Protein 3CMY (pdb70)

Structure (mmCIF, N/CA/C/O backbone):
data_3CMY
#
_entry.id   3CMY
#
_cell.length_a   43.325
_cell.length_b   62.243
_cell.length_c   92.556
_cell.angle_alpha   90.00
_cell.angle_beta   90.00
_cell.angle_gamma   90.00
#
_symmetry.space_group_name_H-M   'C 2 2 21'
#
loop_
_entity.id
_entity.type
_entity.pdbx_description
1 polymer 'Paired box protein Pax-3'
2 polymer "5'-D(*DAP*DCP*DAP*DTP*DAP*DAP*DP*DCP*DGP*DAP*DTP*DTP*DAP*DC)-3'"
3 polymer "5'-D(*DTP*DGP*DTP*DAP*DAP*DTP*DCP*DGP*DAP*DTP*DTP*DAP*DTP*DG)-3'"
4 non-polymer 1,2-ETHANEDIOL
5 water water
#
loop_
_atom_site.group_PDB
_atom_site.id
_atom_site.type_symbol
_atom_site.label_atom_id
_atom_site.label_alt_id
_atom_site.label_comp_id
_atom_site.label_asym_id
_atom_site.label_entity_id
_atom_site.label_seq_id
_atom_site.pdbx_PDB_ins_code
_atom_site.Cartn_x
_atom_site.Cartn_y
_atom_site.Cartn_z
_atom_site.occupancy
_atom_site.B_iso_or_equiv
_atom_site.auth_seq_id
_atom_site.auth_comp_id
_atom_site.auth_asym_id
_atom_site.auth_atom_id
_atom_site.pdbx_PDB_model_num
ATOM 1 N N A GLY A 1 1 ? 3.171 -15.716 7.815 0.50 67.49 0 GLY A N 1
ATOM 2 C CA A GLY A 1 1 ? 2.170 -14.611 7.874 0.50 66.19 0 GLY A CA 1
ATOM 3 C C A GLY A 1 1 ? 2.767 -13.486 8.681 0.50 65.55 0 GLY A C 1
ATOM 4 O O A GLY A 1 1 ? 2.126 -12.479 8.980 0.50 64.75 0 GLY A O 1
ATOM 5 N N A GLN A 1 2 ? 4.025 -13.684 9.033 0.50 64.02 1 GLN A N 1
ATOM 6 C CA A GLN A 1 2 ? 4.788 -12.652 9.746 0.50 62.58 1 GLN A CA 1
ATOM 7 C C A GLN A 1 2 ? 4.840 -11.344 8.952 0.50 61.11 1 GLN A C 1
ATOM 8 O O A GLN A 1 2 ? 5.098 -11.328 7.755 0.50 61.32 1 GLN A O 1
ATOM 14 N N A ARG A 1 3 ? 4.598 -10.248 9.650 0.50 59.48 2 ARG A N 1
ATOM 15 C CA A ARG A 1 3 ? 4.682 -8.910 9.054 0.50 58.97 2 ARG A CA 1
ATOM 16 C C A ARG A 1 3 ? 5.931 -8.199 9.553 0.50 57.62 2 ARG A C 1
ATOM 17 O O A ARG A 1 3 ? 6.549 -8.611 10.535 0.50 54.26 2 ARG A O 1
ATOM 25 N N A ARG A 1 4 ? 6.334 -7.168 8.827 0.50 56.13 3 ARG A N 1
ATOM 26 C CA A ARG A 1 4 ? 7.461 -6.336 9.258 0.50 56.19 3 ARG A CA 1
ATOM 27 C C A ARG A 1 4 ? 7.198 -5.781 10.661 0.50 57.17 3 ARG A C 1
ATOM 28 O O A ARG A 1 4 ? 6.092 -5.338 10.980 0.50 54.02 3 ARG A O 1
ATOM 36 N N A SER A 1 5 ? 8.235 -5.820 11.489 0.50 56.59 4 SER A N 1
ATOM 37 C CA A SER A 1 5 ? 8.157 -5.259 12.850 0.50 58.58 4 SER A CA 1
ATOM 38 C C A SER A 1 5 ? 7.922 -3.768 12.802 0.50 57.06 4 SER A C 1
ATOM 39 O O A SER A 1 5 ? 8.455 -3.088 11.948 0.50 57.67 4 SER A O 1
ATOM 42 N N A ARG A 1 6 ? 7.117 -3.276 13.729 0.50 56.41 5 ARG A N 1
ATOM 43 C CA A ARG A 1 6 ? 6.823 -1.828 13.789 0.50 56.73 5 ARG A CA 1
ATOM 44 C C A ARG A 1 6 ? 8.126 -1.060 13.873 0.50 56.59 5 ARG A C 1
ATOM 45 O O A ARG A 1 6 ? 8.952 -1.340 14.728 0.50 54.34 5 ARG A O 1
ATOM 53 N N A THR A 1 7 ? 8.286 -0.103 12.959 0.50 56.20 6 THR A N 1
ATOM 54 C CA A THR A 1 7 ? 9.433 0.803 12.945 0.50 57.00 6 THR A CA 1
ATOM 55 C C A THR A 1 7 ? 9.270 1.842 14.030 0.50 57.84 6 THR A C 1
ATOM 56 O O A THR A 1 7 ? 8.176 2.339 14.290 0.50 56.84 6 THR A O 1
ATOM 60 N N A THR A 1 8 ? 10.386 2.128 14.679 0.50 57.65 7 THR A N 1
ATOM 61 C CA A THR A 1 8 ? 10.495 3.229 15.633 0.50 58.80 7 THR A CA 1
ATOM 62 C C A THR A 1 8 ? 11.298 4.365 15.037 0.50 58.66 7 THR A C 1
ATOM 63 O O A THR A 1 8 ? 12.429 4.179 14.596 0.50 58.24 7 THR A O 1
ATOM 67 N N A PHE A 1 9 ? 10.711 5.548 15.064 0.50 57.87 8 PHE A N 1
ATOM 68 C CA A PHE A 1 9 ? 11.369 6.758 14.544 0.50 58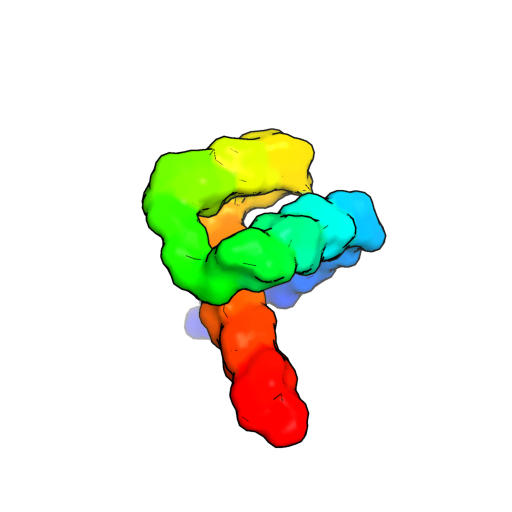.41 8 PHE A CA 1
ATOM 69 C C A PHE A 1 9 ? 12.060 7.547 15.628 0.50 58.36 8 PHE A C 1
ATOM 70 O O A PHE A 1 9 ? 11.535 7.728 16.725 0.50 58.62 8 PHE A O 1
ATOM 78 N N A THR A 1 10 ? 13.255 8.006 15.282 0.50 58.33 9 THR A N 1
ATOM 79 C CA A THR A 1 10 ? 14.046 8.903 16.134 0.50 57.70 9 THR A CA 1
ATOM 80 C C A THR A 1 10 ? 13.408 10.271 16.113 0.50 57.40 9 THR A C 1
ATOM 81 O O A THR A 1 10 ? 12.680 10.616 15.191 0.50 57.35 9 THR A O 1
ATOM 85 N N A ALA A 1 11 ? 13.679 11.042 17.152 0.50 57.43 10 ALA A N 1
ATOM 86 C CA A ALA A 1 11 ? 13.018 12.327 17.309 0.50 57.56 10 ALA A CA 1
ATOM 87 C C A ALA A 1 11 ? 13.369 13.110 16.080 0.50 57.70 10 ALA A C 1
ATOM 88 O O A ALA A 1 11 ? 12.550 13.840 15.527 0.50 57.95 10 ALA A O 1
ATOM 90 N N A GLU A 1 12 ? 14.585 12.850 15.622 0.50 57.18 11 GLU A N 1
ATOM 91 C CA A GLU A 1 12 ? 15.200 13.606 14.523 0.50 57.75 11 GLU A CA 1
ATOM 92 C C A GLU A 1 12 ? 14.522 13.302 13.194 0.50 57.98 11 GLU A C 1
ATOM 93 O O A GLU A 1 12 ? 14.365 14.168 12.328 0.50 58.62 11 GLU A O 1
ATOM 99 N N A GLN A 1 13 ? 14.099 12.057 13.051 0.50 57.46 12 GLN A N 1
ATOM 100 C CA A GLN A 1 13 ? 13.479 11.610 11.801 0.50 56.87 12 GLN A CA 1
ATOM 101 C C A GLN A 1 13 ? 12.082 12.192 11.758 0.50 56.35 12 GLN A C 1
ATOM 102 O O A GLN A 1 13 ? 11.614 12.679 10.729 0.50 55.88 12 GLN A O 1
ATOM 108 N N A LEU A 1 14 ? 11.447 12.177 12.916 0.50 55.99 13 LEU A N 1
ATOM 109 C CA A LEU A 1 14 ? 10.088 12.694 13.043 0.50 56.86 13 LEU A CA 1
ATOM 110 C C A LEU A 1 14 ? 10.074 14.162 12.668 0.50 55.91 13 LEU A C 1
ATOM 111 O O A LEU A 1 14 ? 9.131 14.676 12.077 0.50 55.52 13 LEU A O 1
ATOM 116 N N A GLU A 1 15 ? 11.158 14.825 12.997 0.50 57.82 14 GLU A N 1
ATOM 117 C CA A GLU A 1 15 ? 11.274 16.267 12.742 0.50 58.11 14 GLU A CA 1
ATOM 118 C C A GLU A 1 15 ? 11.190 16.511 11.254 0.50 57.90 14 GLU A C 1
ATOM 119 O O A GLU A 1 15 ? 10.336 17.267 10.766 0.50 57.01 14 GLU A O 1
ATOM 125 N N A GLU A 1 16 ? 12.085 15.833 10.548 0.50 56.67 15 GLU A N 1
ATOM 126 C CA A GLU A 1 16 ? 12.147 15.918 9.082 0.50 57.15 15 GLU A CA 1
ATOM 127 C C A GLU A 1 16 ? 10.805 15.575 8.447 0.50 56.39 15 GLU A C 1
ATOM 128 O O A GLU A 1 16 ? 10.396 16.199 7.474 0.50 55.44 15 GLU A O 1
ATOM 134 N N A LEU A 1 17 ? 10.137 14.570 9.007 0.50 55.67 16 LEU A N 1
ATOM 135 C CA A LEU A 1 17 ? 8.907 14.043 8.416 0.50 54.88 16 LEU A CA 1
ATOM 136 C C A LEU A 1 17 ? 7.788 15.064 8.605 0.50 54.83 16 LEU A C 1
ATOM 137 O O A LEU A 1 17 ? 7.037 15.385 7.685 0.50 54.55 16 LEU A O 1
ATOM 142 N N A GLU A 1 18 ? 7.716 15.597 9.813 0.50 55.80 17 GLU A N 1
ATOM 143 C CA A GLU A 1 18 ? 6.634 16.510 10.193 0.50 56.65 17 GLU A CA 1
ATOM 144 C C A GLU A 1 18 ? 6.866 17.801 9.417 0.50 57.96 17 GLU A C 1
ATOM 145 O O A GLU A 1 18 ? 5.926 18.509 9.030 0.50 59.40 17 GLU A O 1
ATOM 151 N N A ARG A 1 19 ? 8.140 18.060 9.151 0.50 57.32 18 ARG A N 1
ATOM 152 C CA A ARG A 1 19 ? 8.540 19.265 8.424 0.35 57.41 18 ARG A CA 1
ATOM 153 C CA B ARG A 1 19 ? 8.541 19.265 8.412 0.15 57.03 18 ARG A CA 1
ATOM 154 C C A ARG A 1 19 ? 8.010 19.170 6.996 0.50 57.61 18 ARG A C 1
ATOM 155 O O A ARG A 1 19 ? 7.476 20.135 6.441 0.50 57.08 18 ARG A O 1
ATOM 170 N N A ALA A 1 20 ? 8.149 17.989 6.429 0.50 56.33 19 ALA A N 1
ATOM 171 C CA A ALA A 1 20 ? 7.722 17.751 5.051 0.50 56.13 19 ALA A CA 1
ATOM 172 C C A ALA A 1 20 ? 6.202 17.826 4.943 0.50 54.82 19 ALA A C 1
ATOM 173 O O A ALA A 1 20 ? 5.661 18.320 3.956 0.50 54.14 19 ALA A O 1
ATOM 175 N N A PHE A 1 21 ? 5.533 17.345 5.982 0.50 54.19 20 PHE A N 1
ATOM 176 C CA A PHE A 1 21 ? 4.063 17.169 5.956 0.50 54.36 20 PHE A CA 1
ATOM 177 C C A PHE A 1 21 ? 3.441 18.545 6.007 0.50 54.81 20 PHE A C 1
ATOM 178 O O A PHE A 1 21 ? 2.355 18.810 5.480 0.50 55.86 20 PHE A O 1
ATOM 186 N N A GLU A 1 22 ? 4.175 19.432 6.647 0.50 55.30 21 GLU A N 1
ATOM 187 C CA A GLU A 1 22 ? 3.706 20.797 6.873 0.25 55.96 21 GLU A CA 1
ATOM 188 C CA B GLU A 1 22 ? 3.684 20.783 6.871 0.25 55.94 21 GLU A CA 1
ATOM 189 C C A GLU A 1 22 ? 3.655 21.488 5.519 0.50 56.08 21 GLU A C 1
ATOM 190 O O A GLU A 1 22 ? 2.830 22.381 5.272 0.50 56.57 21 GLU A O 1
ATOM 201 N N A ARG A 1 23 ? 4.542 21.048 4.641 0.50 54.87 22 ARG A N 1
ATOM 202 C CA A ARG A 1 23 ? 4.655 21.633 3.303 0.50 55.53 22 ARG A CA 1
ATOM 203 C C A ARG A 1 23 ? 3.640 21.014 2.365 0.50 55.81 22 ARG A C 1
ATOM 204 O O A ARG A 1 23 ? 3.004 21.697 1.566 0.50 53.87 22 ARG A O 1
ATOM 212 N N A THR A 1 24 ? 3.503 19.701 2.480 0.50 56.63 23 THR A N 1
ATOM 213 C CA A THR A 1 24 ? 2.551 18.964 1.649 0.50 58.36 23 THR A CA 1
ATOM 214 C C A THR A 1 24 ? 2.194 17.610 2.224 0.50 57.00 23 THR A C 1
ATOM 215 O O A THR A 1 24 ? 3.048 16.913 2.780 0.50 56.47 23 THR A O 1
ATOM 219 N N A HIS A 1 25 ? 0.918 17.259 2.079 0.50 56.52 24 HIS A N 1
ATOM 220 C CA A HIS A 1 25 ? 0.352 16.015 2.678 0.50 55.62 24 HIS A CA 1
ATOM 221 C C A HIS A 1 25 ? 0.573 14.826 1.758 0.50 55.76 24 HIS A C 1
ATOM 222 O O A HIS A 1 25 ? 0.520 13.674 2.156 0.50 55.92 24 HIS A O 1
ATOM 229 N N A TYR A 1 26 ? 0.872 15.165 0.519 0.50 57.55 25 TYR A N 1
ATOM 230 C CA A TYR A 1 26 ? 1.065 14.215 -0.597 0.50 54.99 25 TYR A CA 1
ATOM 231 C C A TYR A 1 26 ? 2.341 14.521 -1.391 0.50 56.04 25 TYR A C 1
ATOM 232 O O A TYR A 1 26 ? 2.286 14.952 -2.544 0.50 57.90 25 TYR A O 1
ATOM 241 N N A PRO A 1 27 ? 3.499 14.285 -0.780 0.50 54.95 26 PRO A N 1
ATOM 242 C CA A PRO A 1 27 ? 4.783 14.509 -1.450 0.50 54.87 26 PRO A CA 1
ATOM 243 C C A PRO A 1 27 ? 4.973 13.564 -2.626 0.50 56.99 26 PRO A C 1
ATOM 244 O O A PRO A 1 27 ? 4.609 12.384 -2.553 0.50 56.45 26 PRO A O 1
ATOM 248 N N A ASP A 1 28 ? 5.525 14.106 -3.703 0.50 57.29 27 ASP A N 1
ATOM 249 C CA A ASP A 1 28 ? 5.814 13.306 -4.907 0.50 57.48 27 ASP A CA 1
ATOM 250 C C A ASP A 1 28 ? 7.000 12.396 -4.669 0.50 55.87 27 ASP A C 1
ATOM 251 O O A ASP A 1 28 ? 7.620 12.424 -3.629 0.50 55.79 27 ASP A O 1
ATOM 256 N N A ILE A 1 29 ? 7.271 11.566 -5.657 0.50 54.92 28 ILE A N 1
ATOM 257 C CA A ILE A 1 29 ? 8.315 10.541 -5.536 0.50 53.57 28 ILE A CA 1
ATOM 258 C C A ILE A 1 29 ? 9.659 11.204 -5.275 0.50 53.34 28 ILE A C 1
ATOM 259 O O A ILE A 1 29 ? 10.506 10.686 -4.548 0.50 55.16 28 ILE A O 1
ATOM 264 N N A TYR A 1 30 ? 9.837 12.365 -5.882 0.50 51.59 29 TYR A N 1
ATOM 265 C CA A TYR A 1 30 ? 11.120 13.069 -5.785 0.50 51.55 29 TYR A CA 1
ATOM 266 C C A TYR A 1 30 ? 11.351 13.486 -4.346 0.50 49.24 29 TYR A C 1
ATOM 267 O O A TYR A 1 30 ? 12.424 13.310 -3.768 0.50 48.04 29 TYR A O 1
ATOM 276 N N A THR A 1 31 ? 10.290 14.008 -3.770 0.50 48.29 30 THR A N 1
ATOM 277 C CA A THR A 1 31 ? 10.347 14.559 -2.419 0.50 49.22 30 THR A CA 1
ATOM 278 C C A THR A 1 31 ? 10.535 13.425 -1.416 0.50 49.13 30 THR A C 1
ATOM 279 O O A THR A 1 31 ? 11.342 13.511 -0.477 0.50 46.96 30 THR A O 1
ATOM 283 N N A ARG A 1 32 ? 9.807 12.339 -1.652 0.50 48.27 31 ARG A N 1
ATOM 284 C CA A ARG A 1 32 ? 9.845 11.200 -0.724 0.50 48.99 31 ARG A CA 1
ATOM 285 C C A ARG A 1 32 ? 11.234 10.572 -0.729 0.50 48.38 31 ARG A C 1
ATOM 286 O O A ARG A 1 32 ? 11.736 10.180 0.306 0.50 48.39 31 ARG A O 1
ATOM 294 N N A GLU A 1 33 ? 11.849 10.514 -1.905 0.50 49.31 32 GLU A N 1
ATOM 295 C CA A GLU A 1 33 ? 13.199 9.908 -2.042 0.50 50.95 32 GLU A CA 1
ATOM 296 C C A GLU A 1 33 ? 14.246 10.763 -1.312 0.50 50.70 32 GLU A C 1
ATOM 297 O O A GLU A 1 33 ? 15.134 10.245 -0.607 0.50 50.14 32 GLU A O 1
ATOM 303 N N A GLU A 1 34 ? 14.152 12.076 -1.496 0.50 49.47 33 GLU A N 1
ATOM 304 C CA A GLU A 1 34 ? 15.180 12.973 -0.920 0.50 50.06 33 GLU A CA 1
ATOM 305 C C A GLU A 1 34 ? 15.038 12.997 0.591 0.50 50.14 33 GLU A C 1
ATOM 306 O O A GLU A 1 34 ? 16.007 13.106 1.340 0.50 50.64 33 GLU A O 1
ATOM 312 N N A LEU A 1 35 ? 13.809 12.799 1.019 0.50 50.63 34 LEU A N 1
ATOM 313 C CA A LEU A 1 35 ? 13.481 12.832 2.440 0.50 51.17 34 LEU A CA 1
ATOM 314 C C A LEU A 1 35 ? 13.950 11.537 3.082 0.50 51.19 34 LEU A C 1
ATOM 315 O O A LEU A 1 35 ? 14.422 11.504 4.215 0.50 51.40 34 LEU A O 1
ATOM 320 N N A ALA A 1 36 ? 13.808 10.463 2.327 0.50 51.63 35 ALA A N 1
ATOM 321 C CA A ALA A 1 36 ? 14.237 9.152 2.797 0.50 52.53 35 ALA A CA 1
ATOM 322 C C A ALA A 1 36 ? 15.743 9.224 3.053 0.50 52.83 35 ALA A C 1
ATOM 323 O O A ALA A 1 36 ? 16.282 8.736 4.064 0.50 51.80 35 ALA A O 1
ATOM 325 N N A GLN A 1 37 ? 16.407 9.919 2.148 0.50 53.49 36 GLN A N 1
ATOM 326 C CA A GLN A 1 37 ? 17.877 9.948 2.145 0.50 53.65 36 GLN A CA 1
ATOM 327 C C A GLN A 1 37 ? 18.365 10.713 3.358 0.50 53.19 36 GLN A C 1
ATOM 328 O O A GLN A 1 37 ? 19.226 10.267 4.125 0.50 52.21 36 GLN A O 1
ATOM 334 N N A ARG A 1 38 ? 17.792 11.894 3.481 0.50 52.65 37 ARG A N 1
ATOM 335 C CA A ARG A 1 38 ? 18.073 12.809 4.598 0.50 53.30 37 ARG A CA 1
ATOM 336 C C A ARG A 1 38 ? 17.841 12.154 5.953 0.50 52.73 37 ARG A C 1
ATOM 337 O O A ARG A 1 38 ? 18.550 12.420 6.911 0.50 51.76 37 ARG A O 1
ATOM 345 N N A ALA A 1 39 ? 16.828 11.301 6.008 0.50 51.62 38 ALA A N 1
ATOM 346 C CA A ALA A 1 39 ? 16.300 10.784 7.270 0.50 51.30 38 ALA A CA 1
ATOM 347 C C A ALA A 1 39 ? 16.874 9.412 7.565 0.50 51.77 38 ALA A C 1
ATOM 348 O O A ALA A 1 39 ? 16.683 8.834 8.632 0.50 52.37 38 ALA A O 1
ATOM 350 N N A LYS A 1 40 ? 17.606 8.917 6.595 0.50 51.44 39 LYS A N 1
ATOM 351 C CA A LYS A 1 40 ? 18.150 7.558 6.656 0.50 51.15 39 LYS A CA 1
ATOM 352 C C A LYS A 1 40 ? 17.000 6.582 6.868 0.50 49.44 39 LYS A C 1
ATOM 353 O O A LYS A 1 40 ? 17.013 5.754 7.771 0.50 48.34 39 LYS A O 1
ATOM 359 N N A LEU A 1 41 ? 15.972 6.760 6.044 0.50 49.63 40 LEU A N 1
ATOM 360 C CA A LEU A 1 41 ? 14.854 5.795 5.910 0.50 48.26 40 LEU A CA 1
ATOM 361 C C A LEU A 1 41 ? 14.780 5.291 4.472 0.50 48.35 40 LEU A C 1
ATOM 362 O O A LEU A 1 41 ? 15.363 5.892 3.572 0.50 50.25 40 LEU A O 1
ATOM 367 N N A THR A 1 42 ? 14.058 4.194 4.266 0.50 47.90 41 THR A N 1
ATOM 368 C CA A THR A 1 42 ? 13.642 3.771 2.912 0.50 47.00 41 THR A CA 1
ATOM 369 C C A THR A 1 42 ? 12.476 4.626 2.440 0.50 47.09 41 THR A C 1
ATOM 370 O O A THR A 1 42 ? 11.739 5.188 3.236 0.50 48.62 41 THR A O 1
ATOM 374 N N A GLU A 1 43 ? 12.333 4.740 1.127 0.50 46.00 42 GLU A N 1
ATOM 375 C CA A GLU A 1 43 ? 11.241 5.529 0.552 0.50 45.55 42 GLU A CA 1
ATOM 376 C C A GLU A 1 43 ? 9.915 4.858 0.935 0.50 45.38 42 GLU A C 1
ATOM 377 O O A GLU A 1 43 ? 8.901 5.519 1.128 0.50 44.27 42 GLU A O 1
ATOM 383 N N A ALA A 1 44 ? 9.974 3.548 1.145 0.50 43.13 43 ALA A N 1
ATOM 384 C CA A ALA A 1 44 ? 8.764 2.783 1.507 0.50 43.64 43 ALA A CA 1
ATOM 385 C C A ALA A 1 44 ? 8.270 3.208 2.886 0.50 43.72 43 ALA A C 1
ATOM 386 O O A ALA A 1 44 ? 7.076 3.428 3.122 0.50 42.71 43 ALA A O 1
ATOM 388 N N A ARG A 1 45 ? 9.219 3.369 3.786 0.50 42.40 44 ARG A N 1
ATOM 389 C CA A ARG A 1 45 ? 8.867 3.693 5.156 0.50 42.03 44 ARG A CA 1
ATOM 390 C C A ARG A 1 45 ? 8.279 5.114 5.158 0.50 40.42 44 ARG A C 1
ATOM 391 O O A ARG A 1 45 ? 7.354 5.434 5.887 0.50 41.51 44 ARG A O 1
ATOM 399 N N A VAL A 1 46 ? 8.812 5.952 4.286 0.50 40.04 45 VAL A N 1
ATOM 400 C CA A VAL A 1 46 ? 8.405 7.358 4.231 0.50 38.98 45 VAL A CA 1
ATOM 401 C C A VAL A 1 46 ? 6.954 7.453 3.729 0.50 39.82 45 VAL A C 1
ATOM 402 O O A VAL A 1 46 ? 6.128 8.176 4.282 0.50 40.23 45 VAL A O 1
ATOM 406 N N A GLN A 1 47 ? 6.667 6.673 2.696 0.50 40.21 46 GLN A N 1
ATOM 407 C CA A GLN A 1 47 ? 5.358 6.653 2.070 0.50 40.21 46 GLN A CA 1
ATOM 408 C C A GLN A 1 47 ? 4.302 6.189 3.065 0.50 40.82 46 GLN A 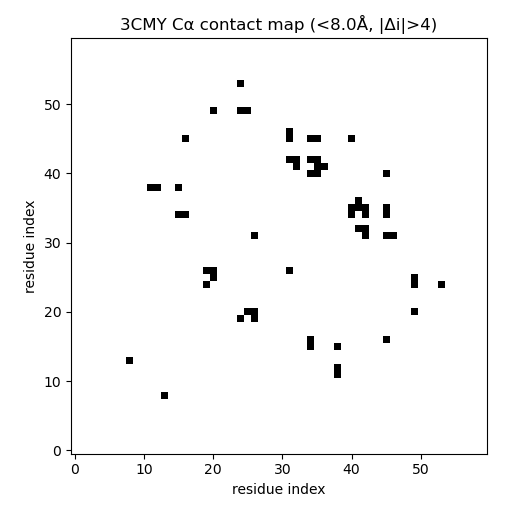C 1
ATOM 409 O O A GLN A 1 47 ? 3.192 6.729 3.147 0.50 40.49 46 GLN A O 1
ATOM 415 N N A VAL A 1 48 ? 4.651 5.151 3.801 0.50 40.46 47 VAL A N 1
ATOM 416 C CA A VAL A 1 48 ? 3.745 4.589 4.816 0.50 40.45 47 VAL A CA 1
ATOM 417 C C A VAL A 1 48 ? 3.496 5.631 5.924 0.50 40.54 47 VAL A C 1
ATOM 418 O O A VAL A 1 48 ? 2.354 5.867 6.345 0.50 41.24 47 VAL A O 1
ATOM 422 N N A TRP A 1 49 ? 4.558 6.318 6.328 0.50 41.32 48 TRP A N 1
ATOM 423 C CA A TRP A 1 49 ? 4.425 7.329 7.370 0.50 40.76 48 TRP A CA 1
ATOM 424 C C A TRP A 1 49 ? 3.437 8.419 6.979 0.50 41.49 48 TRP A C 1
ATOM 425 O O A TRP A 1 49 ? 2.653 8.886 7.810 0.50 42.43 48 TRP A O 1
ATOM 436 N N A PHE A 1 50 ? 3.463 8.787 5.701 0.50 40.13 49 PHE A N 1
ATOM 437 C CA A PHE A 1 50 ? 2.660 9.917 5.210 0.50 39.52 49 PHE A CA 1
ATOM 438 C C A PHE A 1 50 ? 1.188 9.526 5.163 0.50 39.40 49 PHE A C 1
ATOM 439 O O A PHE A 1 50 ? 0.297 10.316 5.489 0.50 38.45 49 PHE A O 1
ATOM 447 N N A SER A 1 51 ? 0.952 8.270 4.830 0.50 39.90 50 SER A N 1
ATOM 448 C CA A SER A 1 51 ? -0.415 7.746 4.784 0.50 41.37 50 SER A CA 1
ATOM 449 C C A SER A 1 51 ? -1.029 7.802 6.178 0.50 40.94 50 SER A C 1
ATOM 450 O O A SER A 1 51 ? -2.170 8.258 6.389 0.50 41.62 50 SER A O 1
ATOM 453 N N A ASN A 1 52 ? -0.227 7.365 7.127 0.50 39.90 51 ASN A N 1
ATOM 454 C CA A ASN A 1 52 ? -0.650 7.255 8.534 0.50 39.49 51 ASN A CA 1
ATOM 455 C C A ASN A 1 52 ? -0.781 8.616 9.186 0.50 40.39 51 ASN A C 1
ATOM 456 O O A ASN A 1 52 ? -1.607 8.823 10.078 0.50 41.73 51 ASN A O 1
ATOM 461 N N A ARG A 1 53 ? 0.003 9.563 8.691 0.50 42.26 52 ARG A N 1
ATOM 462 C CA A ARG A 1 53 ? -0.002 10.934 9.229 0.50 41.74 52 ARG A CA 1
ATOM 463 C C A ARG A 1 53 ? -1.250 11.664 8.760 0.50 41.96 52 ARG A C 1
ATOM 464 O O A ARG A 1 53 ? -1.835 12.477 9.484 0.50 41.29 52 ARG A O 1
ATOM 472 N N A ARG A 1 54 ? -1.638 11.371 7.524 0.50 40.98 53 ARG A N 1
ATOM 473 C CA A ARG A 1 54 ? -2.822 11.972 6.925 0.50 40.44 53 ARG A CA 1
ATOM 474 C C A ARG A 1 54 ? -4.028 11.486 7.722 0.50 39.74 53 ARG A C 1
ATOM 475 O O A ARG A 1 54 ? -4.957 12.235 8.022 0.50 42.01 53 ARG A O 1
ATOM 483 N N A ALA A 1 55 ? -3.975 10.225 8.113 0.50 38.88 54 ALA A N 1
ATOM 484 C CA A ALA A 1 55 ? -5.083 9.616 8.845 0.50 40.13 54 ALA A CA 1
ATOM 485 C C A ALA A 1 55 ? -5.256 10.377 10.173 0.50 40.89 54 ALA A C 1
ATOM 486 O O A ALA A 1 55 ? -6.359 10.757 10.571 0.50 41.53 54 ALA A O 1
ATOM 488 N N A ARG A 1 56 ? -4.134 10.636 10.826 0.50 42.21 55 ARG A N 1
ATOM 489 C CA A ARG A 1 56 ? -4.138 11.319 12.142 0.50 43.73 55 ARG A CA 1
ATOM 490 C C A ARG A 1 56 ? -4.693 12.736 12.019 0.50 45.53 55 ARG A C 1
ATOM 491 O O A ARG A 1 56 ? -5.318 13.287 12.936 0.50 45.87 55 ARG A O 1
ATOM 499 N N A TRP A 1 57 ? -4.494 13.302 10.845 0.50 46.55 56 TRP A N 1
ATOM 500 C CA A TRP A 1 57 ? -4.772 14.724 10.632 0.50 47.43 56 TRP A CA 1
ATOM 501 C C A TRP A 1 57 ? -6.274 14.877 10.516 0.50 49.71 56 TRP A C 1
ATOM 502 O O A TRP A 1 57 ? -6.873 15.812 11.054 0.50 48.21 56 TRP A O 1
ATOM 513 N N A ARG A 1 58 ? -6.865 13.895 9.850 0.50 52.74 57 ARG A N 1
ATOM 514 C CA A ARG A 1 58 ? -8.296 13.897 9.520 0.50 55.90 57 ARG A CA 1
ATOM 515 C C A ARG A 1 58 ? -9.069 13.478 10.739 0.50 58.10 57 ARG A C 1
ATOM 516 O O A ARG A 1 58 ? -10.242 13.787 10.884 0.50 58.45 57 ARG A O 1
ATOM 524 N N A LYS A 1 59 ? -8.387 12.730 11.593 0.50 61.35 58 LYS A N 1
ATOM 525 C CA A LYS A 1 59 ? -9.027 12.103 12.752 0.50 63.20 58 LYS A CA 1
ATOM 526 C C A LYS A 1 59 ? -9.386 13.229 13.673 0.50 64.70 58 LYS A C 1
ATOM 527 O O A LYS A 1 59 ? -10.374 13.184 14.400 0.50 65.29 58 LYS A O 1
ATOM 529 N N A GLN A 1 60 ? -8.564 14.259 13.592 0.50 66.29 59 GLN A N 1
ATOM 530 C CA A GLN A 1 60 ? -8.717 15.423 14.459 0.50 68.10 59 GLN A CA 1
ATOM 531 C C A GLN A 1 60 ? -10.201 15.685 14.737 0.50 68.33 59 GLN A C 1
ATOM 532 O O A GLN A 1 60 ? -11.038 15.650 13.828 0.50 68.37 59 GLN A O 1
ATOM 931 N N C GLY A 1 1 ? 3.171 -15.716 7.815 0.50 67.49 0 GLY A N 2
ATOM 932 C CA C GLY A 1 1 ? 2.170 -14.611 7.874 0.50 66.19 0 GLY A CA 2
ATOM 933 C C C GLY A 1 1 ? 2.767 -13.486 8.681 0.50 65.55 0 GLY A C 2
ATOM 934 O O C GLY A 1 1 ? 2.126 -12.479 8.980 0.50 64.75 0 GLY A O 2
ATOM 935 N N C GLN A 1 2 ? 4.025 -13.684 9.033 0.50 64.02 1 GLN A N 2
ATOM 936 C CA C GLN A 1 2 ? 4.788 -12.652 9.746 0.50 62.58 1 GLN A CA 2
ATOM 937 C C C GLN A 1 2 ? 4.840 -11.344 8.952 0.50 61.11 1 GLN A C 2
ATOM 938 O O C GLN A 1 2 ? 5.098 -11.328 7.755 0.50 61.32 1 GLN A O 2
ATOM 944 N N C ARG A 1 3 ? 4.598 -10.248 9.650 0.50 59.48 2 ARG A N 2
ATOM 945 C CA C ARG A 1 3 ? 4.682 -8.910 9.054 0.50 58.97 2 ARG A CA 2
ATOM 946 C C C ARG A 1 3 ? 5.931 -8.199 9.553 0.50 57.62 2 ARG A C 2
ATOM 947 O O C ARG A 1 3 ? 6.549 -8.611 10.535 0.50 54.26 2 ARG A O 2
ATOM 955 N N C ARG A 1 4 ? 6.334 -7.168 8.827 0.50 56.13 3 ARG A N 2
ATOM 956 C CA C ARG A 1 4 ? 7.461 -6.336 9.258 0.50 56.19 3 ARG A CA 2
ATOM 957 C C C ARG A 1 4 ? 7.198 -5.781 10.661 0.50 57.17 3 ARG A C 2
ATOM 958 O O C ARG A 1 4 ? 6.092 -5.338 10.980 0.50 54.02 3 ARG A O 2
ATOM 966 N N C SER A 1 5 ? 8.235 -5.820 11.489 0.50 56.59 4 SER A N 2
ATOM 967 C CA C SER A 1 5 ? 8.157 -5.259 12.850 0.50 58.58 4 SER A CA 2
ATOM 968 C C C SER A 1 5 ? 7.922 -3.768 12.802 0.50 57.06 4 SER A C 2
ATOM 969 O O C SER A 1 5 ? 8.455 -3.088 11.948 0.50 57.67 4 SER A O 2
ATOM 972 N N C ARG A 1 6 ? 7.117 -3.276 13.729 0.50 56.41 5 ARG A N 2
ATOM 973 C CA C ARG A 1 6 ? 6.823 -1.828 13.789 0.50 56.73 5 ARG A CA 2
ATOM 974 C C C ARG A 1 6 ? 8.126 -1.060 13.873 0.50 56.59 5 ARG A C 2
ATOM 975 O O C ARG A 1 6 ? 8.952 -1.340 14.728 0.50 54.34 5 ARG A O 2
ATOM 983 N N C THR A 1 7 ? 8.286 -0.103 12.959 0.50 56.20 6 THR A N 2
ATOM 984 C CA C THR A 1 7 ? 9.433 0.803 12.945 0.50 57.00 6 THR A CA 2
ATOM 985 C C C THR A 1 7 ? 9.270 1.842 14.030 0.50 57.84 6 THR A C 2
ATOM 986 O O C THR A 1 7 ? 8.176 2.339 14.290 0.50 56.84 6 THR A O 2
ATOM 990 N N C THR A 1 8 ? 10.386 2.128 14.679 0.50 57.65 7 THR A N 2
ATOM 991 C CA C THR A 1 8 ? 10.495 3.229 15.633 0.50 58.80 7 THR A CA 2
ATOM 992 C C C THR A 1 8 ? 11.298 4.365 15.037 0.50 58.66 7 THR A C 2
ATOM 993 O O C THR A 1 8 ? 12.429 4.179 14.596 0.50 58.24 7 THR A O 2
ATOM 997 N N C PHE A 1 9 ? 10.711 5.548 15.064 0.50 57.87 8 PHE A N 2
ATOM 998 C CA C PHE A 1 9 ? 11.369 6.758 14.544 0.50 58.41 8 PHE A CA 2
ATOM 999 C C C PHE A 1 9 ? 12.060 7.547 15.628 0.50 58.36 8 PHE A C 2
ATOM 1000 O O C PHE A 1 9 ? 11.535 7.728 16.725 0.50 58.62 8 PHE A O 2
ATOM 1008 N N C THR A 1 10 ? 13.255 8.006 15.282 0.50 58.33 9 THR A N 2
ATOM 1009 C CA C THR A 1 10 ? 14.046 8.903 16.134 0.50 57.70 9 THR A CA 2
ATOM 1010 C C C THR A 1 10 ? 13.408 10.271 16.113 0.50 57.40 9 THR A C 2
ATOM 1011 O O C THR A 1 10 ? 12.680 10.616 15.191 0.50 57.35 9 THR A O 2
ATOM 1015 N N C ALA A 1 11 ? 13.679 11.042 17.152 0.50 57.43 10 ALA A N 2
ATOM 1016 C CA C ALA A 1 11 ? 13.018 12.327 17.309 0.50 57.56 10 ALA A CA 2
ATOM 1017 C C C ALA A 1 11 ? 13.369 13.110 16.080 0.50 57.70 10 ALA A C 2
ATOM 1018 O O C ALA A 1 11 ? 12.550 13.840 15.527 0.50 57.95 10 ALA A O 2
ATOM 1020 N N C GLU A 1 12 ? 14.585 12.850 15.622 0.50 57.18 11 GLU A N 2
ATOM 1021 C CA C GLU A 1 12 ? 15.200 13.606 14.523 0.50 57.75 11 GLU A CA 2
ATOM 1022 C C C GLU A 1 12 ? 14.522 13.302 13.194 0.50 57.98 11 GLU A C 2
ATOM 1023 O O C GLU A 1 12 ? 14.365 14.168 12.328 0.50 58.62 11 GLU A O 2
ATOM 1029 N N C GLN A 1 13 ? 14.099 12.057 13.051 0.50 57.46 12 GLN A N 2
ATOM 1030 C CA C GLN A 1 13 ? 13.479 11.610 11.801 0.50 56.87 12 GLN A CA 2
ATOM 1031 C C C GLN A 1 13 ? 12.082 12.192 11.758 0.50 56.35 12 GLN A C 2
ATOM 1032 O O C GLN A 1 13 ? 11.614 12.679 10.729 0.50 55.88 12 GLN A O 2
ATOM 1038 N N C LEU A 1 14 ? 11.447 12.177 12.916 0.50 55.99 13 LEU A N 2
ATOM 1039 C CA C LEU A 1 14 ? 10.088 12.694 13.043 0.50 56.86 13 LEU A CA 2
ATOM 1040 C C C LEU A 1 14 ? 10.074 14.162 12.668 0.50 55.91 13 LEU A C 2
ATOM 1041 O O C LEU A 1 14 ? 9.131 14.676 12.077 0.50 55.52 13 LEU A O 2
ATOM 1046 N N C GLU A 1 15 ? 11.158 14.825 12.997 0.50 57.82 14 GLU A N 2
ATOM 1047 C CA C GLU A 1 15 ? 11.274 16.267 12.742 0.50 58.11 14 GLU A CA 2
ATOM 1048 C C C GLU A 1 15 ? 11.190 16.511 11.254 0.50 57.90 14 GLU A C 2
ATOM 1049 O O C GLU A 1 15 ? 10.336 17.267 10.766 0.50 57.01 14 GLU A O 2
ATOM 1055 N N C GLU A 1 16 ? 12.085 15.833 10.548 0.50 56.67 15 GLU A N 2
ATOM 1056 C CA C GLU A 1 16 ? 12.147 15.918 9.082 0.50 57.15 15 GLU A CA 2
ATOM 1057 C C C GLU A 1 16 ? 10.805 15.575 8.447 0.50 56.39 15 GLU A C 2
ATOM 1058 O O C GLU A 1 16 ? 10.396 16.199 7.474 0.50 55.44 15 GLU A O 2
ATOM 1064 N N C LEU A 1 17 ? 10.137 14.570 9.007 0.50 55.67 16 LEU A N 2
ATOM 1065 C CA C LEU A 1 17 ? 8.907 14.043 8.416 0.50 54.88 16 LEU A CA 2
ATOM 1066 C C C LEU A 1 17 ? 7.788 15.064 8.605 0.50 54.83 16 LEU A C 2
ATOM 1067 O O C LEU A 1 17 ? 7.037 15.385 7.685 0.50 54.55 16 LEU A O 2
ATOM 1072 N N C GLU A 1 18 ? 7.716 15.597 9.813 0.50 55.80 17 GLU A N 2
ATOM 1073 C CA C GLU A 1 18 ? 6.634 16.510 10.193 0.50 56.65 17 GLU A CA 2
ATOM 1074 C C C GLU A 1 18 ? 6.866 17.801 9.417 0.50 57.96 17 GLU A C 2
ATOM 1075 O O C GLU A 1 18 ? 5.926 18.509 9.030 0.50 59.40 17 GLU A O 2
ATOM 108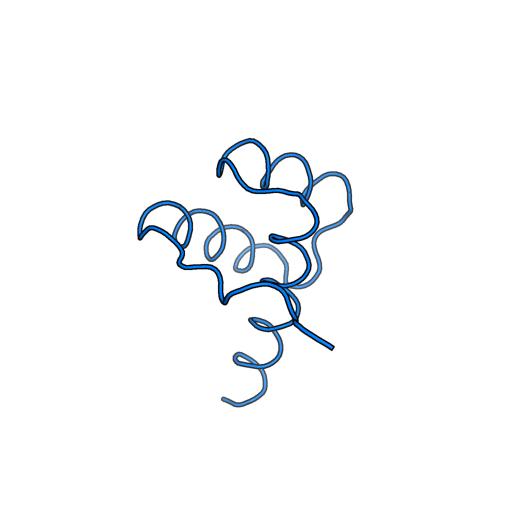1 N N C ARG A 1 19 ? 8.140 18.060 9.151 0.50 57.32 18 ARG A N 2
ATOM 1082 C CA C ARG A 1 19 ? 8.540 19.265 8.424 0.35 57.41 18 ARG A CA 2
ATOM 1083 C CA D ARG A 1 19 ? 8.541 19.265 8.412 0.15 57.03 18 ARG A CA 2
ATOM 1084 C C C ARG A 1 19 ? 8.010 19.170 6.996 0.50 57.61 18 ARG A C 2
ATOM 1085 O O C ARG A 1 19 ? 7.476 20.135 6.441 0.50 57.08 18 ARG A O 2
ATOM 1100 N N C ALA A 1 20 ? 8.149 17.989 6.429 0.50 56.33 19 ALA A N 2
ATOM 1101 C CA C ALA A 1 20 ? 7.722 17.751 5.051 0.50 56.13 19 ALA A CA 2
ATOM 1102 C C C ALA A 1 20 ? 6.202 17.826 4.943 0.50 54.82 19 ALA A C 2
ATOM 1103 O O C ALA A 1 20 ? 5.661 18.320 3.956 0.50 54.14 19 ALA A O 2
ATOM 1105 N N C PHE A 1 21 ? 5.533 17.345 5.982 0.50 54.19 20 PHE A N 2
ATOM 1106 C CA C PHE A 1 21 ? 4.063 17.169 5.956 0.50 54.36 20 PHE A CA 2
ATOM 1107 C C C PHE A 1 21 ? 3.441 18.545 6.007 0.50 54.81 20 PHE A C 2
ATOM 1108 O O C PHE A 1 21 ? 2.355 18.810 5.480 0.50 55.86 20 PHE A O 2
ATOM 1116 N N C GLU A 1 22 ? 4.175 19.432 6.647 0.50 55.30 21 GLU A N 2
ATOM 1117 C CA C GLU A 1 22 ? 3.706 20.797 6.873 0.25 55.96 21 GLU A CA 2
ATOM 1118 C CA D GLU A 1 22 ? 3.684 20.783 6.871 0.25 55.94 21 GLU A CA 2
ATOM 1119 C C C GLU A 1 22 ? 3.655 21.488 5.519 0.50 56.08 21 GLU A C 2
ATOM 1120 O O C GLU A 1 22 ? 2.830 22.381 5.272 0.50 56.57 21 GLU A O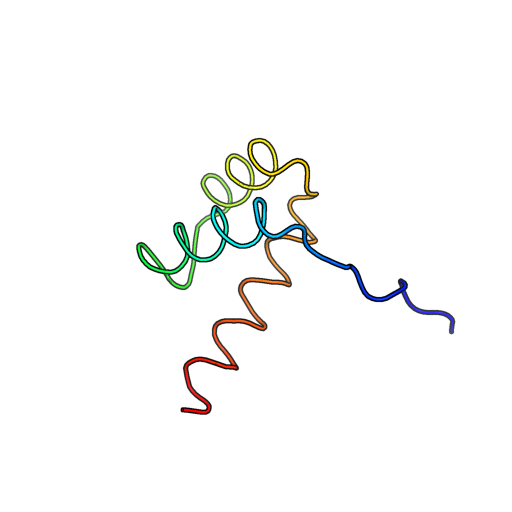 2
ATOM 1131 N N C ARG A 1 23 ? 4.542 21.048 4.641 0.50 54.87 22 ARG A N 2
ATOM 1132 C CA C ARG A 1 23 ? 4.655 21.633 3.303 0.50 55.53 22 ARG A CA 2
ATOM 1133 C C C ARG A 1 23 ? 3.640 21.014 2.365 0.50 55.81 22 ARG A C 2
ATOM 1134 O O C ARG A 1 23 ? 3.004 21.697 1.566 0.50 53.87 22 ARG A O 2
ATOM 1142 N N C THR A 1 24 ? 3.503 19.701 2.480 0.50 56.63 23 THR A N 2
ATOM 1143 C CA C THR A 1 24 ? 2.551 18.964 1.649 0.50 58.36 23 THR A CA 2
ATOM 1144 C C C THR A 1 24 ? 2.194 17.610 2.224 0.50 57.00 23 THR A C 2
ATOM 1145 O O C THR A 1 24 ? 3.048 16.913 2.780 0.50 56.47 23 THR A O 2
ATOM 1149 N N C HIS A 1 25 ? 0.918 17.259 2.079 0.50 56.52 24 HIS A N 2
ATOM 1150 C CA C HIS A 1 25 ? 0.352 16.015 2.678 0.50 55.62 24 HIS A CA 2
ATOM 1151 C C C HIS A 1 25 ? 0.573 14.826 1.758 0.50 55.76 24 HIS A C 2
ATOM 1152 O O C HIS A 1 25 ? 0.520 13.674 2.156 0.50 55.92 24 HIS A O 2
ATOM 1159 N N C TYR A 1 26 ? 0.872 15.165 0.519 0.50 57.55 25 TYR A N 2
ATOM 1160 C CA C TYR A 1 26 ? 1.065 14.215 -0.597 0.50 54.99 25 TYR A CA 2
ATOM 1161 C C C TYR A 1 26 ? 2.341 14.521 -1.391 0.50 56.04 25 TYR A C 2
ATOM 1162 O O C TYR A 1 26 ? 2.286 14.952 -2.544 0.50 57.90 25 TYR A O 2
ATOM 1171 N N C PRO A 1 27 ? 3.499 14.285 -0.780 0.50 54.95 26 PRO A N 2
ATOM 1172 C CA C PRO A 1 27 ? 4.783 14.509 -1.450 0.50 54.87 26 PRO A CA 2
ATOM 1173 C C C PRO A 1 27 ? 4.973 13.564 -2.626 0.50 56.99 26 PRO A C 2
ATOM 11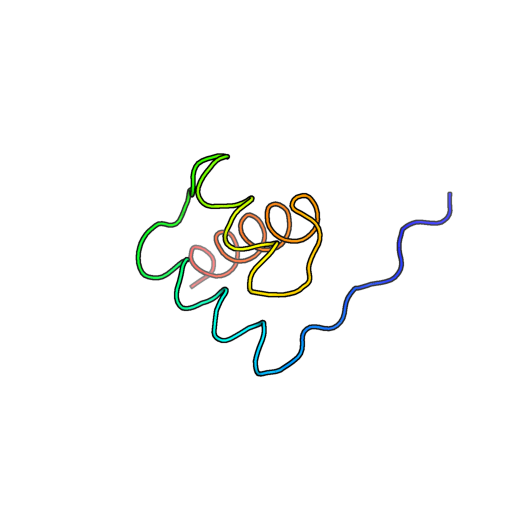74 O O C PRO A 1 27 ? 4.609 12.384 -2.553 0.50 56.45 26 PRO A O 2
ATOM 1178 N N C ASP A 1 28 ? 5.525 14.106 -3.703 0.50 57.29 27 ASP A N 2
ATOM 1179 C CA C ASP A 1 28 ? 5.814 13.306 -4.907 0.50 57.48 27 ASP A CA 2
ATOM 1180 C C C ASP A 1 28 ? 7.000 12.396 -4.669 0.50 55.87 27 ASP A C 2
ATOM 1181 O O C ASP A 1 28 ? 7.620 12.424 -3.629 0.50 55.79 27 ASP A O 2
ATOM 1186 N N C ILE A 1 29 ? 7.271 11.566 -5.657 0.50 54.92 28 ILE A N 2
ATOM 1187 C CA C ILE A 1 29 ? 8.315 10.541 -5.536 0.50 53.57 28 ILE A CA 2
ATOM 1188 C C C ILE A 1 29 ? 9.659 11.204 -5.275 0.50 53.34 28 ILE A C 2
ATOM 1189 O O C ILE A 1 29 ? 10.506 10.686 -4.548 0.50 55.16 28 ILE A O 2
ATOM 1194 N N C TYR A 1 30 ? 9.837 12.365 -5.882 0.50 51.59 29 TYR A N 2
ATOM 1195 C CA C TYR A 1 30 ? 11.120 13.069 -5.785 0.50 51.55 29 TYR A CA 2
ATOM 1196 C C C TYR A 1 30 ? 11.351 13.486 -4.346 0.50 49.24 29 TYR A C 2
ATOM 1197 O O C TYR A 1 30 ? 12.424 13.310 -3.768 0.50 48.04 29 TYR A O 2
ATOM 1206 N N C THR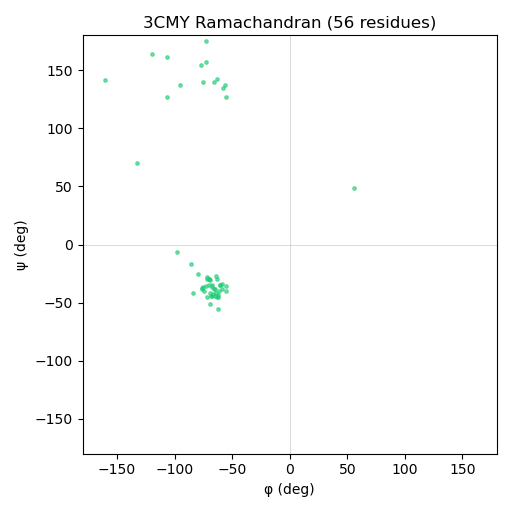 A 1 31 ? 10.290 14.008 -3.770 0.50 48.29 30 THR A N 2
ATOM 1207 C CA C THR A 1 31 ? 10.347 14.559 -2.419 0.50 49.22 30 THR A CA 2
ATOM 1208 C C C THR A 1 31 ? 10.535 13.425 -1.416 0.50 49.13 30 THR A C 2
ATOM 1209 O O C THR A 1 31 ? 11.342 13.511 -0.477 0.50 46.96 30 THR A O 2
ATOM 1213 N N C ARG A 1 32 ? 9.807 12.339 -1.652 0.50 48.27 31 ARG A N 2
ATOM 1214 C CA C ARG A 1 32 ? 9.845 11.200 -0.724 0.50 48.99 31 ARG A CA 2
ATOM 1215 C C C ARG A 1 32 ? 11.234 10.572 -0.729 0.50 48.38 31 ARG A C 2
ATOM 1216 O O C ARG A 1 32 ? 11.736 10.180 0.306 0.50 48.39 31 ARG A O 2
ATOM 1224 N N C GLU A 1 33 ? 11.849 10.514 -1.905 0.50 49.31 32 GLU A N 2
ATOM 1225 C CA C GLU A 1 33 ? 13.199 9.908 -2.042 0.50 50.95 32 GLU A CA 2
ATOM 1226 C C C GLU A 1 33 ? 14.246 10.763 -1.312 0.50 50.70 32 GLU A C 2
ATOM 1227 O O C GLU A 1 33 ? 15.134 10.245 -0.607 0.50 50.14 32 GLU A O 2
ATOM 1233 N N C GLU A 1 34 ? 14.152 12.076 -1.496 0.50 49.47 33 GLU A N 2
ATOM 1234 C CA C GLU A 1 34 ? 15.180 12.973 -0.920 0.50 50.06 33 GLU A CA 2
ATOM 1235 C C C GLU A 1 34 ? 15.038 12.997 0.591 0.50 50.14 33 GLU A C 2
ATOM 1236 O O C GLU A 1 34 ? 16.007 13.106 1.340 0.50 50.64 33 GLU A O 2
ATOM 1242 N N C LEU A 1 35 ? 13.809 12.799 1.019 0.50 50.63 34 LEU A N 2
ATOM 1243 C CA C LEU A 1 35 ? 13.481 12.832 2.440 0.50 51.17 34 LEU A CA 2
ATOM 1244 C C C LEU A 1 35 ? 13.950 11.537 3.082 0.50 51.19 34 LEU A C 2
ATOM 1245 O O C LEU A 1 35 ? 14.422 11.504 4.215 0.50 51.40 34 LEU A O 2
ATOM 1250 N N C ALA A 1 36 ? 13.808 10.463 2.327 0.50 51.63 35 ALA A N 2
ATOM 1251 C CA C ALA A 1 36 ? 14.237 9.152 2.797 0.50 52.53 35 ALA A CA 2
ATOM 1252 C C C ALA A 1 36 ? 15.743 9.224 3.053 0.50 52.83 35 ALA A C 2
ATOM 1253 O O C ALA A 1 36 ? 16.282 8.736 4.064 0.50 51.80 35 ALA A O 2
ATOM 1255 N N C GLN A 1 37 ? 16.407 9.919 2.148 0.50 53.49 36 GLN A N 2
ATOM 1256 C CA C GLN A 1 37 ? 17.877 9.948 2.145 0.50 53.65 36 GLN A CA 2
ATOM 1257 C C C GLN A 1 37 ? 18.365 10.713 3.358 0.50 53.19 36 GLN A C 2
ATOM 1258 O O C GLN A 1 37 ? 19.226 10.267 4.125 0.50 52.21 36 GLN A O 2
ATOM 1264 N N C ARG A 1 38 ? 17.792 11.894 3.481 0.50 52.65 37 ARG A N 2
ATOM 1265 C CA C ARG A 1 38 ? 18.073 12.809 4.598 0.50 53.30 37 ARG A CA 2
ATOM 1266 C C C ARG A 1 38 ? 17.841 12.154 5.953 0.50 52.73 37 ARG A C 2
ATOM 1267 O O C ARG A 1 38 ? 18.550 12.420 6.911 0.50 51.76 37 ARG A O 2
ATOM 1275 N N C ALA A 1 39 ? 16.828 11.301 6.008 0.50 51.62 38 ALA A N 2
ATOM 1276 C CA C ALA A 1 39 ? 16.300 10.784 7.270 0.50 51.30 38 ALA A CA 2
ATOM 1277 C C C ALA A 1 39 ? 16.874 9.412 7.565 0.50 51.77 38 ALA A C 2
ATOM 1278 O O C ALA A 1 39 ? 16.683 8.834 8.632 0.50 52.37 38 ALA A O 2
ATOM 1280 N N C LYS A 1 40 ? 17.606 8.917 6.595 0.50 51.44 39 LYS A N 2
ATOM 1281 C CA C LYS A 1 40 ? 18.150 7.558 6.656 0.50 51.15 39 LYS A CA 2
ATOM 1282 C C C LYS A 1 40 ? 17.000 6.582 6.868 0.50 49.44 39 LYS A C 2
ATOM 1283 O O C LYS A 1 40 ? 17.013 5.754 7.771 0.50 48.34 39 LYS A O 2
ATOM 1289 N N C LEU A 1 41 ? 15.972 6.760 6.044 0.50 49.63 40 LEU A N 2
ATOM 1290 C CA C LEU A 1 41 ? 14.854 5.795 5.910 0.50 48.26 40 LEU A CA 2
ATOM 1291 C C C LEU A 1 41 ? 14.780 5.291 4.472 0.50 48.35 40 LEU A C 2
ATOM 1292 O O C LEU A 1 41 ? 15.363 5.892 3.572 0.50 50.25 40 LEU A O 2
ATOM 1297 N N C THR A 1 42 ? 14.058 4.194 4.266 0.50 47.90 41 THR A N 2
ATOM 1298 C CA C THR A 1 42 ? 13.642 3.771 2.912 0.50 47.00 41 THR A CA 2
ATOM 1299 C C C THR A 1 42 ? 12.476 4.626 2.440 0.50 47.09 41 THR A C 2
ATOM 1300 O O C THR A 1 42 ? 11.739 5.188 3.236 0.50 48.62 41 THR A O 2
ATOM 1304 N N C GLU A 1 43 ? 12.333 4.740 1.127 0.50 46.00 42 GLU A N 2
ATOM 1305 C CA C GLU A 1 43 ? 11.241 5.529 0.552 0.50 45.55 42 GLU A CA 2
ATOM 1306 C C C GLU A 1 43 ? 9.915 4.858 0.935 0.50 45.38 42 GLU A C 2
ATOM 1307 O O C GLU A 1 43 ? 8.901 5.519 1.128 0.50 44.27 42 GLU A O 2
ATOM 1313 N N C ALA A 1 44 ? 9.974 3.548 1.145 0.50 43.13 43 ALA A N 2
ATOM 1314 C CA C ALA A 1 44 ? 8.764 2.783 1.507 0.50 43.64 43 ALA A CA 2
ATOM 1315 C C C ALA A 1 44 ? 8.270 3.208 2.886 0.50 43.72 43 ALA A C 2
ATOM 1316 O O C ALA A 1 44 ? 7.076 3.428 3.122 0.50 42.71 43 ALA A O 2
ATOM 1318 N N C ARG A 1 45 ? 9.219 3.369 3.786 0.50 42.40 44 ARG A N 2
ATOM 1319 C CA C ARG A 1 45 ? 8.867 3.693 5.156 0.50 42.03 44 ARG A CA 2
ATOM 1320 C C C ARG A 1 45 ? 8.279 5.114 5.158 0.50 40.42 44 ARG A C 2
ATOM 1321 O O C ARG A 1 45 ? 7.354 5.434 5.887 0.50 41.51 44 ARG A O 2
ATOM 1329 N N C VAL A 1 46 ? 8.812 5.952 4.286 0.50 40.04 45 VAL A N 2
ATOM 1330 C CA C VAL A 1 46 ? 8.405 7.358 4.231 0.50 38.98 45 VAL A CA 2
ATOM 1331 C C C VAL A 1 46 ? 6.954 7.453 3.729 0.50 39.82 45 VAL A C 2
ATOM 1332 O O C VAL A 1 46 ? 6.128 8.176 4.282 0.50 40.23 45 VAL A O 2
ATOM 1336 N N C GLN A 1 47 ? 6.667 6.673 2.696 0.50 40.21 46 GLN A N 2
ATOM 1337 C CA C GLN A 1 47 ? 5.358 6.653 2.070 0.50 40.21 46 GLN A CA 2
ATOM 1338 C C C GLN A 1 47 ? 4.302 6.189 3.065 0.50 40.82 46 GLN A C 2
ATOM 1339 O O C GLN A 1 47 ? 3.192 6.729 3.147 0.50 40.49 46 GLN A O 2
ATOM 1345 N N C VAL A 1 48 ? 4.651 5.151 3.801 0.50 40.46 47 VAL A N 2
ATOM 1346 C CA C VAL A 1 48 ? 3.745 4.589 4.816 0.50 40.45 47 VAL A CA 2
ATOM 1347 C C C VAL A 1 48 ? 3.496 5.631 5.924 0.50 40.54 47 VAL A C 2
ATOM 1348 O O C VAL A 1 48 ? 2.354 5.867 6.345 0.50 41.24 47 VAL A O 2
ATOM 1352 N N C TRP A 1 49 ? 4.558 6.318 6.328 0.50 41.32 48 TRP A N 2
ATOM 1353 C CA C TRP A 1 49 ? 4.425 7.329 7.370 0.50 40.76 48 TRP A CA 2
ATOM 1354 C C C TRP A 1 49 ? 3.437 8.419 6.979 0.50 41.49 48 TRP A C 2
ATOM 1355 O O C TRP A 1 49 ? 2.653 8.886 7.810 0.50 42.43 48 TRP A O 2
ATOM 1366 N N C PHE A 1 50 ? 3.463 8.787 5.701 0.50 40.13 49 PHE A N 2
ATOM 1367 C CA C PHE A 1 50 ? 2.660 9.917 5.210 0.50 39.52 49 PHE A CA 2
ATOM 1368 C C C PHE A 1 50 ? 1.188 9.526 5.163 0.50 39.40 49 PHE A C 2
ATOM 1369 O O C PHE A 1 50 ? 0.297 10.316 5.489 0.50 38.45 49 PHE A O 2
ATOM 1377 N N C SER A 1 51 ? 0.952 8.270 4.830 0.50 39.90 50 SER A N 2
ATOM 1378 C CA C SER A 1 51 ? -0.415 7.746 4.784 0.50 41.37 50 SER A CA 2
ATOM 1379 C C C SER A 1 51 ? -1.029 7.802 6.178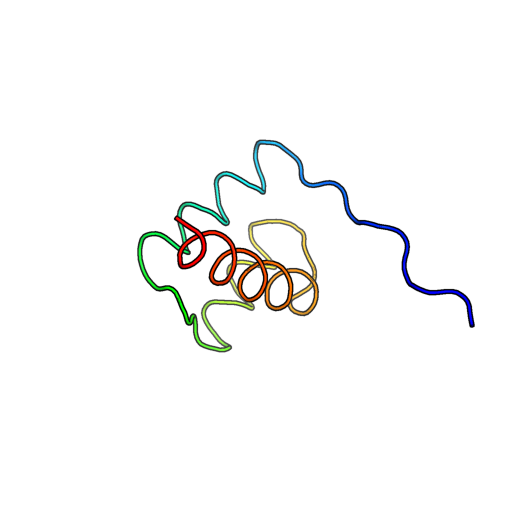 0.50 40.94 50 SER A C 2
ATOM 1380 O O C SER A 1 51 ? -2.170 8.258 6.389 0.50 41.62 50 SER A O 2
ATOM 1383 N N C ASN A 1 52 ? -0.227 7.365 7.127 0.50 39.90 51 AS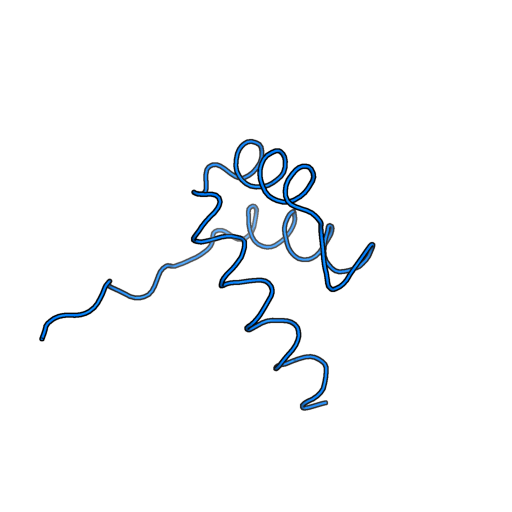N A N 2
ATOM 1384 C CA C ASN A 1 52 ? -0.650 7.255 8.534 0.50 39.49 51 ASN A CA 2
ATOM 1385 C C C ASN A 1 52 ? -0.781 8.616 9.186 0.50 40.39 51 ASN A C 2
ATOM 1386 O O C ASN A 1 52 ? -1.607 8.823 10.078 0.50 41.73 51 ASN A O 2
ATOM 1391 N N C ARG A 1 53 ? 0.003 9.563 8.691 0.50 42.26 52 ARG A N 2
ATOM 1392 C CA C ARG A 1 53 ? -0.002 10.934 9.229 0.50 41.74 52 ARG A CA 2
ATOM 1393 C C C ARG A 1 53 ? -1.250 11.664 8.760 0.50 41.96 52 ARG A C 2
ATOM 1394 O O C ARG A 1 53 ? -1.835 12.477 9.484 0.50 41.29 52 ARG A O 2
ATOM 1402 N N C ARG A 1 54 ? -1.638 11.371 7.524 0.50 40.98 53 ARG A N 2
ATOM 1403 C CA C ARG A 1 54 ? -2.822 11.972 6.925 0.50 40.44 53 ARG A CA 2
ATOM 1404 C C C ARG A 1 54 ? -4.028 11.486 7.722 0.50 39.74 53 ARG A C 2
ATOM 1405 O O C ARG A 1 54 ? -4.957 12.235 8.022 0.50 42.01 53 ARG A O 2
ATOM 1413 N N C ALA A 1 55 ? -3.975 10.225 8.113 0.50 38.88 54 ALA A N 2
ATOM 1414 C CA C ALA A 1 55 ? -5.083 9.616 8.845 0.50 40.13 54 ALA A CA 2
ATOM 1415 C C C ALA A 1 55 ? -5.256 10.377 10.173 0.50 40.89 54 ALA A C 2
ATOM 1416 O O C ALA A 1 55 ? -6.359 10.757 10.571 0.50 41.53 54 ALA A O 2
ATOM 1418 N N C ARG A 1 56 ? -4.134 10.636 10.826 0.50 42.21 55 ARG A N 2
ATOM 1419 C CA C ARG A 1 56 ? -4.138 11.319 12.142 0.50 43.73 55 ARG A CA 2
ATOM 1420 C C C ARG A 1 56 ? -4.693 12.736 12.019 0.50 45.53 55 ARG A C 2
ATOM 1421 O O C ARG A 1 56 ? -5.318 13.287 12.936 0.50 45.87 55 ARG A O 2
ATOM 1429 N N C TRP A 1 57 ? -4.494 13.302 10.845 0.50 46.55 56 TRP A N 2
ATOM 1430 C CA C TRP A 1 57 ? -4.772 14.724 10.632 0.50 47.43 56 TRP A CA 2
ATOM 1431 C C C TRP A 1 57 ? -6.274 14.877 10.516 0.50 49.71 56 TRP A C 2
ATOM 1432 O O C TRP A 1 57 ? -6.873 15.812 11.054 0.50 48.21 56 TRP A O 2
ATOM 1443 N N C ARG A 1 58 ? -6.865 13.895 9.850 0.50 52.74 57 ARG A N 2
ATOM 1444 C CA C ARG A 1 58 ? -8.296 13.897 9.520 0.50 55.90 57 ARG A CA 2
ATOM 1445 C C C ARG A 1 58 ? -9.069 13.478 10.739 0.50 58.10 57 ARG A C 2
ATOM 1446 O O C ARG A 1 58 ? -10.242 13.787 10.884 0.50 58.45 57 ARG A O 2
ATOM 1454 N N C LYS A 1 59 ? -8.387 12.730 11.593 0.50 61.35 58 LYS A N 2
ATOM 1455 C CA C LYS A 1 59 ? -9.027 12.103 12.752 0.50 63.20 58 LYS A CA 2
ATOM 1456 C C C LYS A 1 59 ? -9.386 13.229 13.673 0.50 64.70 58 LYS A C 2
ATOM 1457 O O C LYS A 1 59 ? -10.374 13.184 14.400 0.50 65.29 58 LYS A O 2
ATOM 1459 N N C GLN A 1 60 ? -8.564 14.259 13.592 0.50 66.29 59 GLN A N 2
ATOM 1460 C CA C GLN A 1 60 ? -8.717 15.423 14.459 0.50 68.10 59 GLN A CA 2
ATOM 1461 C C C GLN A 1 60 ? -10.201 15.685 14.737 0.50 68.33 59 GLN A C 2
ATOM 1462 O O C GLN A 1 60 ? -11.038 15.650 13.828 0.50 68.37 59 GLN A O 2
#

Organism: Homo sapiens (NCBI:txid9606)

Foldseek 3Di:
DDDDDDDDADPVLVVLLVVVVVVPLDDDLVVLCVSCVVRVHDSVVSVVVSVVVVVVVVVD

Nearest PDB structures (foldseek):
  3a01-assembly2_F  TM=9.577E-01  e=6.068E-07  Drosophila melanogaster
  8pm5-assembly4_J  TM=9.787E-01  e=1.228E-05  Homo sapiens
  5zjr-assembly1_A  TM=9.508E-01  e=2.661E-04  Drosophila melanogaster
  2r5z-assembly1_A  TM=9.560E-01  e=3.266E-04  Drosophila melanogaster
  2r5y-assembly1_A  TM=9.059E-01  e=2.661E-04  Drosophila melanogaster

GO terms:
  GO:0005515 protein binding (F, IPI)
  GO:1990837 sequence-specific double-stranded DNA binding (F, IDA)
  GO:0045893 positive regulation of DNA-templated transcription (P, IDA)
  GO:0045944 positive regulation of transcription by RNA polymerase II (P, IDA)
  GO:0043565 sequence-specific DNA binding (F, IDA)
  GO:0005634 nucleus (C, EXP)
  GO:0003700 DNA-binding transcription factor activity (F, TAS)
  GO:0009887 animal organ morphogenesis (P, TAS)
  GO:0006915 apoptotic process (P, TAS)
  GO:0007605 sensory perception of sound (P, TAS)
  GO:0005654 nucleoplasm (C, TAS)
  GO:0005654 nucleoplasm (C, IDA)

InterPro domains:
  IPR001356 Homeodomain [PF00046] (220-276)
  IPR001356 Homeodomain [PS50071] (217-277)
  IPR001356 Homeodomain [SM00389] (219-281)
  IPR001356 Homeodomain [cd00086] (220-277)
  IPR001523 Paired domain [PF00292] (34-159)
  IPR001523 Paired domain [PR00027] (38-53)
  IPR001523 Paired domain [PR00027] (56-74)
  IPR001523 Paired domain [PR00027] (76-93)
  IPR001523 Paired domain [PR00027] (94-111)
  IPR001523 Paired domain [PS51057] (34-161)
  IPR001523 Paired domain [SM00351] (34-159)
  IPR001523 Paired domain [cd00131] (34-161)
  IPR009057 Homedomain-like superfamily [SSF46689] (36-159)
  IPR009057 Homedomain-like superfamily [SSF46689] (212-285)
  IPR017970 Homeobox, conserved site [PS00027] (252-275)
  IPR022106 Paired box protein 7, C-terminal [PF12360] (347-391)
  IPR036388 Winged helix-like DNA-binding domain superfamily [G3DSA:1.10.10.10] (34-102)
  IPR036388 Winged helix-like DNA-binding domain superfamily [G3DSA:1.10.10.10] (103-166)
  IPR043182 Paired DNA-binding site [PS00034] (68-84)
  IPR043565 PAX family [PTHR45636] (30-456)

B-factor: mean 53.46, std 7.54, range [30.58, 87.47]

Radius of gyration: 11.57 Å; Cα contacts (8 Å, |Δi|>4): 30; chains: 1; bounding box: 27×36×23 Å

Sequence (60 aa):
GQRRSRTTFTAEQLEELERRAFEERTHYPDIYTREELAQRAKLTEARVQVWFSNRRARWRKQGQRRSRTTFTAEQLEELERRAFEERTHYPDIYTREELAQRAKLTEARVQVWFSNRRARWRKQ

CATH classification: 1.10.10.60

Solvent-accessible surface area: 5102 Å² total; per-residue (Å²): 130,167,205,175,96,236,61,123,49,70,66,117,26,67,95,32,0,59,140,15,8,151,215,46,52,158,9,77,76,167,56,41,89,117,10,4,141,169,7,188,31,88,38,48,54,0,93,72,23,3,54,94,37,43,46,133,122,152,86,172

Secondary structure (DSSP, 8-state):
---PPPP---HHHHHHHHHHHHH-SS--HHHHHHHHHHHT--HHHHHHHHHHHHHHHHH-